Protein AF-A0A8C5C8S6-F1 (afdb_monomer_lite)

Secondary structure (DSSP, 8-state):
-EE-----SSS-GGGHHHHHHHHHHHTTTSEETTGGGGSSS--------

Organism: Gadus morhua (NCBI:txid8049)

Sequence (49 aa):
MHIYFCGSIRGGRQDVDIYQKIVRKLKTFGEVLTEHVSHSELRFGLGDC

InterPro domains:
  IPR051239 2'-Deoxynucleoside 5'-phosphate N-hydrolase [PTHR15364] (2-42)

Radius of gyration: 11.81 Å; chains: 1; bounding box: 23×34×26 Å

pLDDT: mean 74.07, std 14.54, range [44.25, 92.56]

Foldseek 3Di:
DEDEDDDDCPVDVPCLVVLQVVQVVVVVVHHYPPNVSSDNDPPPPPPDD

Structure (mmCIF, N/CA/C/O backbone):
data_AF-A0A8C5C8S6-F1
#
_entry.id   AF-A0A8C5C8S6-F1
#
loop_
_atom_site.group_PDB
_atom_site.id
_atom_site.type_symbol
_atom_site.label_atom_id
_atom_site.label_alt_id
_atom_site.label_comp_id
_atom_site.label_asym_id
_atom_site.label_entity_id
_atom_site.label_seq_id
_atom_site.pdbx_PDB_ins_code
_atom_site.Cartn_x
_atom_site.Cartn_y
_atom_site.Cartn_z
_atom_site.occupancy
_atom_site.B_iso_or_equiv
_atom_site.auth_seq_id
_atom_site.auth_comp_id
_atom_site.auth_asym_id
_atom_site.auth_atom_id
_atom_site.pdbx_PDB_model_num
ATOM 1 N N . MET A 1 1 ? -4.628 1.680 15.325 1.00 81.38 1 MET A N 1
ATOM 2 C CA . MET A 1 1 ? -3.498 0.797 14.960 1.00 81.38 1 MET A CA 1
ATOM 3 C C . MET A 1 1 ? -2.863 1.369 13.708 1.00 81.38 1 MET A C 1
ATOM 5 O O . MET A 1 1 ? -3.593 1.574 12.744 1.00 81.38 1 MET A O 1
ATOM 9 N N . HIS A 1 2 ? -1.557 1.630 13.733 1.00 87.44 2 HIS A N 1
ATOM 10 C CA . HIS A 1 2 ? -0.814 2.097 12.562 1.00 87.44 2 HIS A CA 1
ATOM 11 C C . HIS A 1 2 ? 0.073 0.968 12.038 1.00 87.44 2 HIS A C 1
ATOM 13 O O . HIS A 1 2 ? 0.717 0.270 12.821 1.00 87.44 2 HIS A O 1
ATOM 19 N N . ILE A 1 3 ? 0.071 0.768 10.724 1.00 86.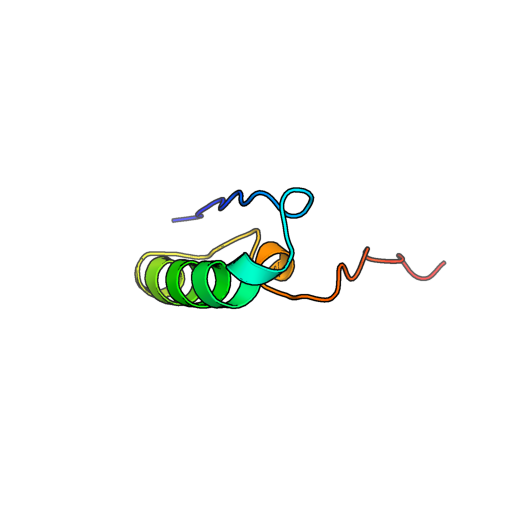38 3 ILE A N 1
ATOM 20 C CA . ILE A 1 3 ? 0.743 -0.335 10.040 1.00 86.38 3 ILE A CA 1
ATOM 21 C C . ILE A 1 3 ? 1.779 0.257 9.083 1.00 86.38 3 ILE A C 1
ATOM 23 O O . ILE A 1 3 ? 1.452 1.065 8.213 1.00 86.38 3 ILE A O 1
ATOM 27 N N . TYR A 1 4 ? 3.035 -0.164 9.236 1.00 88.1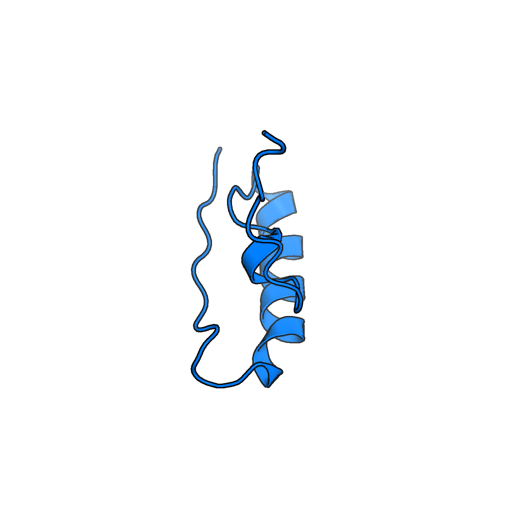9 4 TYR A N 1
ATOM 28 C CA . TYR A 1 4 ? 4.136 0.218 8.355 1.00 88.19 4 TYR A CA 1
ATOM 29 C C . TYR A 1 4 ? 4.473 -0.953 7.430 1.00 88.19 4 TYR A C 1
ATOM 31 O O . TYR A 1 4 ? 4.890 -2.015 7.891 1.00 88.19 4 TYR A O 1
ATOM 39 N N . PHE A 1 5 ? 4.244 -0.780 6.128 1.00 85.44 5 PHE A N 1
ATOM 40 C CA . PHE A 1 5 ? 4.472 -1.808 5.112 1.00 85.44 5 PHE A CA 1
ATOM 41 C C . PHE A 1 5 ? 5.710 -1.475 4.264 1.00 85.44 5 PHE A C 1
ATOM 43 O O . PHE A 1 5 ? 5.791 -0.383 3.698 1.00 85.44 5 PHE A O 1
ATOM 50 N N . CYS A 1 6 ? 6.648 -2.421 4.147 1.00 84.12 6 CYS A N 1
ATOM 51 C CA . CYS A 1 6 ? 7.876 -2.295 3.354 1.00 84.12 6 CYS A CA 1
ATOM 52 C C . CYS A 1 6 ? 7.888 -3.326 2.221 1.00 84.12 6 CYS A C 1
ATOM 54 O O . CYS A 1 6 ? 7.734 -4.519 2.477 1.00 84.12 6 CYS A O 1
ATOM 56 N N . GLY A 1 7 ? 8.128 -2.878 0.988 1.00 78.56 7 GLY A N 1
ATOM 57 C CA . GLY A 1 7 ? 8.282 -3.731 -0.194 1.00 78.56 7 GLY A CA 1
ATOM 58 C C . GLY A 1 7 ? 9.551 -3.379 -0.969 1.00 78.56 7 GLY A C 1
ATOM 59 O O . GLY A 1 7 ? 10.029 -2.244 -0.911 1.00 78.56 7 GLY A O 1
ATOM 60 N N . SER A 1 8 ? 10.114 -4.346 -1.693 1.00 76.62 8 SER A N 1
ATOM 61 C CA . SER A 1 8 ? 11.279 -4.109 -2.549 1.00 76.62 8 SER A CA 1
ATOM 62 C C . SER A 1 8 ? 10.850 -3.373 -3.817 1.00 76.62 8 SER A C 1
ATOM 64 O O . SER A 1 8 ? 10.281 -3.958 -4.728 1.00 76.62 8 SER A O 1
ATOM 66 N N . ILE A 1 9 ? 11.144 -2.075 -3.902 1.00 71.94 9 ILE A N 1
ATOM 67 C CA . ILE A 1 9 ? 10.806 -1.264 -5.088 1.00 71.94 9 ILE A CA 1
ATOM 68 C C . ILE A 1 9 ? 11.851 -1.447 -6.209 1.00 71.94 9 ILE A C 1
ATOM 70 O O . ILE A 1 9 ? 11.544 -1.327 -7.395 1.00 71.94 9 ILE A O 1
ATOM 74 N N . ARG A 1 10 ? 13.107 -1.746 -5.846 1.00 67.12 10 ARG A N 1
ATOM 75 C CA . ARG A 1 10 ? 14.254 -1.797 -6.775 1.00 67.12 10 ARG A CA 1
ATOM 76 C C . ARG A 1 10 ? 14.490 -3.163 -7.428 1.00 67.12 10 ARG A C 1
ATOM 78 O O . ARG A 1 10 ? 15.178 -3.208 -8.440 1.00 67.12 10 ARG A O 1
ATOM 85 N N . GLY A 1 11 ? 13.929 -4.244 -6.879 1.00 64.69 11 GLY A N 1
ATOM 86 C CA . GLY A 1 11 ? 14.089 -5.607 -7.410 1.00 64.69 11 GLY A CA 1
ATOM 87 C C . GLY A 1 11 ? 13.227 -5.924 -8.636 1.00 64.69 11 GLY A C 1
ATOM 88 O O . GLY A 1 11 ? 13.488 -6.899 -9.328 1.00 64.69 11 GLY A O 1
ATOM 89 N N . GLY A 1 12 ? 12.231 -5.088 -8.930 1.00 59.78 12 GLY A N 1
ATOM 90 C CA . GLY A 1 12 ? 11.338 -5.266 -10.066 1.00 59.78 12 GLY A CA 1
ATOM 91 C C . GLY A 1 12 ? 9.984 -4.644 -9.767 1.00 59.78 12 GLY A C 1
ATOM 92 O O . GLY A 1 12 ? 9.266 -5.082 -8.878 1.00 59.78 12 GLY A O 1
ATOM 93 N N . ARG A 1 13 ? 9.600 -3.628 -10.544 1.00 62.91 13 ARG A N 1
ATOM 94 C CA . ARG A 1 13 ? 8.283 -2.964 -10.459 1.00 62.91 13 ARG A CA 1
ATOM 95 C C . ARG A 1 13 ? 7.093 -3.884 -10.803 1.00 62.91 13 ARG A C 1
ATOM 97 O O . ARG A 1 13 ? 5.961 -3.420 -10.813 1.00 62.91 13 ARG A O 1
ATOM 104 N N . GLN A 1 14 ? 7.342 -5.165 -11.080 1.00 65.19 14 GLN A N 1
ATOM 105 C CA . GLN A 1 14 ? 6.325 -6.187 -11.338 1.00 65.19 14 GLN A CA 1
ATOM 106 C C . GLN A 1 14 ? 5.480 -6.515 -10.101 1.00 65.19 14 GLN A C 1
ATOM 108 O O . GLN A 1 14 ? 4.328 -6.908 -10.249 1.00 65.19 14 GLN A O 1
ATOM 113 N N . ASP A 1 15 ? 5.996 -6.278 -8.892 1.00 72.25 15 ASP A N 1
ATOM 114 C CA . ASP A 1 15 ? 5.280 -6.623 -7.658 1.00 72.25 15 ASP A CA 1
ATOM 115 C C . ASP A 1 15 ? 4.326 -5.525 -7.162 1.00 72.25 15 ASP A C 1
ATOM 117 O O . ASP A 1 15 ? 3.660 -5.702 -6.140 1.00 72.25 15 ASP A O 1
ATOM 121 N N . VAL A 1 16 ? 4.207 -4.399 -7.878 1.00 79.19 16 VAL A N 1
ATOM 122 C CA . VAL A 1 16 ? 3.322 -3.287 -7.484 1.00 79.19 16 VAL A CA 1
ATOM 123 C C . VAL A 1 16 ? 1.874 -3.762 -7.318 1.00 79.19 16 VAL A C 1
ATOM 125 O O . VAL A 1 16 ? 1.227 -3.422 -6.326 1.00 79.19 16 VAL A O 1
ATOM 128 N N . ASP A 1 17 ? 1.387 -4.623 -8.211 1.00 82.25 17 ASP A N 1
ATOM 129 C CA . ASP A 1 17 ? 0.035 -5.188 -8.126 1.00 82.25 17 ASP A CA 1
ATOM 130 C C . ASP A 1 17 ? -0.159 -6.061 -6.875 1.00 82.25 17 ASP A C 1
ATOM 132 O O . ASP A 1 17 ? -1.236 -6.086 -6.267 1.00 82.25 17 ASP A O 1
ATOM 136 N N . ILE A 1 18 ? 0.892 -6.772 -6.457 1.00 84.31 18 ILE A N 1
ATOM 137 C CA . ILE A 1 18 ? 0.895 -7.588 -5.239 1.00 84.31 18 ILE A CA 1
ATOM 138 C C . ILE A 1 18 ? 0.889 -6.672 -4.011 1.00 84.31 18 ILE A C 1
ATOM 140 O O . ILE A 1 18 ? 0.082 -6.869 -3.099 1.00 84.31 18 ILE A O 1
ATOM 144 N N . TYR A 1 19 ? 1.714 -5.623 -4.007 1.00 86.31 19 TYR A N 1
ATOM 145 C CA . TYR A 1 19 ? 1.755 -4.636 -2.927 1.00 86.31 19 TYR A CA 1
ATOM 146 C C . TYR A 1 19 ? 0.416 -3.919 -2.758 1.00 86.31 19 TYR A C 1
ATOM 148 O O . TYR A 1 19 ? -0.045 -3.763 -1.627 1.00 86.31 19 TYR A O 1
ATOM 156 N N . GLN A 1 20 ? -0.274 -3.577 -3.849 1.00 85.06 20 GLN A N 1
ATOM 157 C CA . GLN A 1 20 ? -1.617 -2.994 -3.777 1.00 85.06 20 GLN A CA 1
ATOM 158 C C . GLN A 1 20 ? -2.627 -3.935 -3.117 1.00 85.06 20 GLN A C 1
ATOM 160 O O . GLN A 1 20 ? -3.418 -3.500 -2.275 1.00 85.06 20 GLN A O 1
ATOM 165 N N . LYS A 1 21 ? -2.603 -5.230 -3.455 1.00 88.50 21 LYS A N 1
ATOM 166 C CA . LYS A 1 21 ? -3.486 -6.228 -2.825 1.00 88.50 21 LYS A CA 1
ATOM 167 C C . LYS A 1 21 ? -3.210 -6.352 -1.325 1.00 88.50 21 LYS A C 1
ATOM 169 O O . LYS A 1 21 ? -4.157 -6.390 -0.538 1.00 88.50 21 LYS A O 1
ATOM 174 N N . ILE A 1 22 ? -1.938 -6.364 -0.928 1.00 88.31 22 ILE A N 1
ATOM 175 C CA . ILE A 1 22 ? -1.530 -6.460 0.479 1.00 88.31 22 ILE A CA 1
ATOM 176 C C . ILE A 1 22 ? -1.943 -5.204 1.253 1.00 88.31 22 ILE A C 1
ATOM 178 O O . ILE A 1 22 ? -2.613 -5.318 2.278 1.00 88.31 22 ILE A O 1
ATOM 182 N N . VAL A 1 23 ? -1.630 -4.009 0.745 1.00 87.50 23 VAL A N 1
ATOM 183 C CA . VAL A 1 23 ? -1.995 -2.734 1.387 1.00 87.50 23 VAL A CA 1
ATOM 184 C C . VAL A 1 23 ? -3.511 -2.607 1.539 1.00 87.50 23 VAL A C 1
ATOM 186 O O . VAL A 1 23 ? -3.981 -2.237 2.614 1.00 87.50 23 VAL A O 1
ATOM 189 N N . ARG A 1 24 ? -4.301 -2.984 0.521 1.00 89.25 24 ARG A N 1
ATOM 190 C CA . ARG A 1 24 ? -5.774 -3.003 0.624 1.00 89.25 24 ARG A CA 1
ATOM 191 C C . ARG A 1 24 ? -6.265 -3.922 1.735 1.00 89.25 24 ARG A C 1
ATOM 193 O O . ARG A 1 24 ? -7.207 -3.567 2.437 1.00 89.25 24 ARG A O 1
ATOM 200 N N . LYS A 1 25 ? -5.630 -5.082 1.913 1.00 91.31 25 LYS A N 1
ATOM 201 C CA . LYS A 1 25 ? -5.983 -6.000 2.997 1.00 91.31 25 LYS A CA 1
ATOM 202 C C . LYS A 1 25 ? -5.570 -5.443 4.360 1.00 91.31 25 LYS A C 1
ATOM 204 O O . LYS A 1 25 ? -6.347 -5.535 5.295 1.00 91.31 25 LYS A O 1
ATOM 209 N N . LEU A 1 26 ? -4.397 -4.825 4.477 1.00 89.19 26 LEU A N 1
ATOM 210 C CA . LEU A 1 26 ? -3.926 -4.222 5.729 1.00 89.19 26 LEU A CA 1
ATOM 211 C C . LEU A 1 26 ? -4.784 -3.027 6.165 1.00 89.19 26 LEU A C 1
ATOM 213 O O . LEU A 1 26 ? -5.048 -2.880 7.357 1.00 89.19 26 LEU A O 1
ATO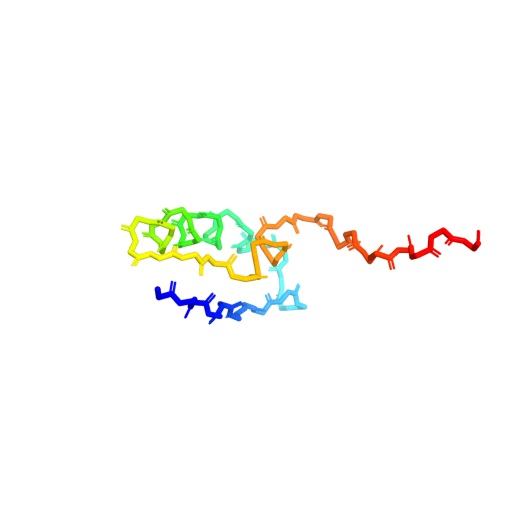M 217 N N . LYS A 1 27 ? -5.310 -2.249 5.210 1.00 87.38 27 LYS A N 1
ATOM 218 C CA . LYS A 1 27 ? -6.245 -1.144 5.476 1.00 87.38 27 LYS A CA 1
ATOM 219 C C . LYS A 1 27 ? -7.519 -1.578 6.213 1.00 87.38 27 LYS A C 1
ATOM 221 O O . LYS A 1 27 ? -8.125 -0.757 6.890 1.00 87.38 27 LYS A O 1
ATOM 226 N N . THR A 1 28 ? -7.922 -2.852 6.140 1.00 92.56 28 THR A N 1
ATOM 227 C CA . THR A 1 28 ? -9.078 -3.343 6.916 1.00 92.56 28 THR A CA 1
ATOM 228 C C . THR A 1 28 ? -8.762 -3.562 8.397 1.00 92.56 28 THR A C 1
ATOM 230 O O . THR A 1 28 ? -9.682 -3.722 9.189 1.00 92.56 28 THR A O 1
ATOM 233 N N . PHE A 1 29 ? -7.481 -3.604 8.775 1.00 89.44 29 PHE A N 1
ATOM 234 C CA . PHE A 1 29 ? -7.026 -3.838 10.151 1.00 89.44 29 PHE A CA 1
ATOM 235 C C . PHE A 1 29 ? -6.502 -2.569 10.836 1.00 89.44 29 PHE A C 1
ATOM 237 O O . PHE A 1 29 ? -6.404 -2.524 12.063 1.00 89.44 29 PHE A O 1
ATOM 244 N N . GLY A 1 30 ? -6.149 -1.539 10.068 1.00 87.81 30 GLY A N 1
ATOM 245 C CA . GLY A 1 30 ? -5.616 -0.290 10.593 1.00 87.81 30 GLY A CA 1
ATOM 246 C C . GLY A 1 30 ? -5.173 0.666 9.495 1.00 87.81 30 GLY A C 1
ATOM 247 O O . GLY A 1 30 ? -5.301 0.390 8.305 1.00 87.81 30 GLY A O 1
ATOM 248 N N . 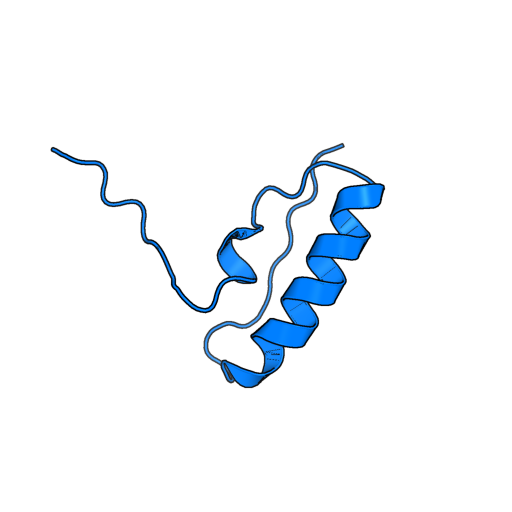GLU A 1 31 ? -4.633 1.803 9.904 1.00 88.25 31 GLU A N 1
ATOM 249 C CA . GLU A 1 31 ? -4.132 2.824 8.989 1.00 88.25 31 GLU A CA 1
ATOM 250 C C . GLU A 1 31 ? -2.745 2.429 8.464 1.00 88.25 31 GLU A C 1
ATOM 252 O O . GLU A 1 31 ? -1.840 2.159 9.254 1.00 88.25 31 GLU A O 1
ATOM 257 N N . VAL A 1 32 ? -2.566 2.382 7.140 1.00 88.38 32 VAL A N 1
ATOM 258 C CA . VAL A 1 32 ? -1.279 2.044 6.513 1.00 88.38 32 VAL A CA 1
ATOM 259 C C . VAL A 1 32 ? -0.526 3.325 6.171 1.00 88.38 32 VAL A C 1
ATOM 261 O O . VAL A 1 32 ? -0.942 4.063 5.284 1.00 88.38 32 VAL A O 1
ATOM 264 N N . LEU A 1 33 ? 0.609 3.557 6.831 1.00 83.62 33 LEU A N 1
ATOM 265 C CA . LEU A 1 33 ? 1.380 4.805 6.719 1.00 83.62 33 LEU A CA 1
ATOM 266 C C . LEU A 1 33 ? 2.181 4.924 5.408 1.00 83.62 33 LEU A C 1
ATOM 268 O O . LEU A 1 33 ? 2.636 6.004 5.042 1.00 83.62 33 LEU A O 1
ATOM 272 N N . THR A 1 34 ? 2.380 3.812 4.700 1.00 77.88 34 THR A N 1
ATOM 273 C CA . THR A 1 34 ? 3.264 3.713 3.526 1.00 77.88 34 THR A CA 1
ATOM 274 C C . THR A 1 34 ? 2.536 3.252 2.267 1.00 77.88 34 THR A C 1
ATOM 276 O O . THR A 1 34 ? 3.098 2.541 1.435 1.00 77.88 34 THR A O 1
ATOM 279 N N . GLU A 1 35 ? 1.282 3.671 2.078 1.00 70.69 35 GLU A N 1
ATOM 280 C CA . GLU A 1 35 ? 0.503 3.292 0.889 1.00 70.69 35 GLU A CA 1
ATOM 281 C C . GLU A 1 35 ? 1.190 3.664 -0.439 1.00 70.69 35 GLU A C 1
ATOM 283 O O . GLU A 1 35 ? 1.076 2.937 -1.425 1.00 70.69 35 GLU A O 1
ATOM 288 N N . HIS A 1 36 ? 2.000 4.722 -0.432 1.00 71.94 36 HIS A N 1
ATOM 289 C CA . HIS A 1 36 ? 2.800 5.201 -1.560 1.00 71.94 36 HIS A CA 1
ATOM 290 C C . HIS A 1 36 ? 3.767 4.151 -2.132 1.00 71.94 36 HIS A C 1
ATOM 292 O O . HIS A 1 36 ? 4.085 4.198 -3.314 1.00 71.94 36 HIS A O 1
ATOM 298 N N . VAL A 1 37 ? 4.190 3.159 -1.338 1.00 68.94 37 VAL A N 1
ATOM 299 C CA . VAL A 1 37 ? 5.042 2.041 -1.801 1.00 68.94 37 VAL A CA 1
ATOM 300 C C . VAL A 1 37 ? 4.306 1.143 -2.803 1.00 68.94 37 VAL A C 1
ATOM 302 O O . VAL A 1 37 ? 4.932 0.474 -3.621 1.00 68.94 37 VAL A O 1
ATOM 305 N N . SER A 1 38 ? 2.971 1.144 -2.765 1.00 62.47 38 SER A N 1
ATOM 306 C CA . SER A 1 38 ? 2.115 0.414 -3.706 1.00 62.47 38 SER A CA 1
ATOM 307 C C . SER A 1 38 ? 1.707 1.234 -4.941 1.00 62.47 38 SER A C 1
ATOM 309 O O . SER A 1 38 ? 0.947 0.749 -5.781 1.00 62.47 38 SER A O 1
ATOM 311 N N . HIS A 1 39 ? 2.199 2.470 -5.076 1.00 65.38 39 HIS A N 1
ATOM 312 C CA . HIS A 1 39 ? 2.032 3.280 -6.279 1.00 65.38 39 HIS A CA 1
ATOM 313 C C . HIS A 1 39 ? 3.302 3.209 -7.134 1.00 65.38 39 HIS A C 1
ATOM 315 O O . HIS A 1 39 ? 4.417 3.367 -6.646 1.00 65.38 39 HIS A O 1
ATOM 321 N N . SE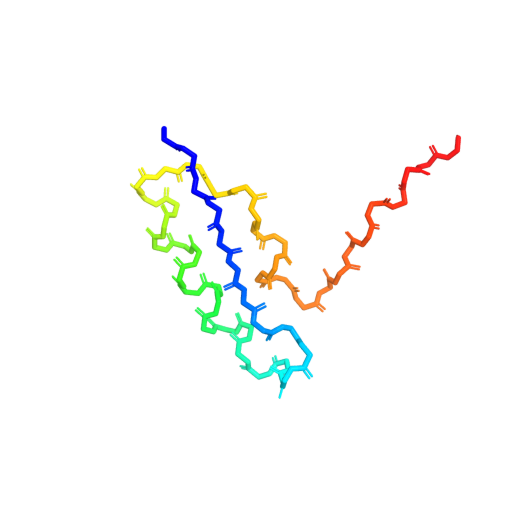R A 1 40 ? 3.129 2.985 -8.438 1.00 59.03 40 SER A N 1
ATOM 322 C CA . SER A 1 40 ? 4.231 2.948 -9.412 1.00 59.03 40 SER A CA 1
ATOM 323 C C . SER A 1 40 ? 4.972 4.285 -9.524 1.00 59.03 40 SER A C 1
ATOM 325 O O . SER A 1 40 ? 6.124 4.323 -9.962 1.00 59.03 40 SER A O 1
ATOM 327 N N . GLU A 1 41 ? 4.309 5.374 -9.134 1.00 54.94 41 GLU A N 1
ATOM 328 C CA . GLU A 1 41 ? 4.885 6.704 -9.007 1.00 54.94 41 GLU A CA 1
ATOM 329 C C . GLU A 1 41 ? 5.392 6.915 -7.581 1.00 54.94 41 GLU A C 1
ATOM 331 O O . GLU A 1 41 ? 4.622 7.136 -6.646 1.00 54.94 41 GLU A O 1
ATOM 336 N N . LEU A 1 42 ? 6.716 6.925 -7.430 1.00 55.91 42 LEU A N 1
ATOM 337 C CA . LEU A 1 42 ? 7.362 7.620 -6.324 1.00 55.91 42 LEU A CA 1
ATOM 338 C C . LEU A 1 42 ? 7.065 9.118 -6.489 1.00 55.91 42 LEU A C 1
ATOM 340 O O . LEU A 1 42 ? 7.883 9.858 -7.035 1.00 55.91 42 LEU A O 1
ATOM 344 N N . ARG A 1 43 ? 5.904 9.586 -6.013 1.00 49.88 43 ARG A N 1
ATOM 345 C CA . ARG A 1 43 ? 5.755 10.997 -5.645 1.00 49.88 43 ARG A CA 1
ATOM 346 C C . ARG A 1 43 ? 6.643 11.204 -4.428 1.00 49.88 43 ARG A C 1
ATOM 348 O O . ARG A 1 43 ? 6.208 11.080 -3.288 1.00 49.88 43 ARG A O 1
ATOM 355 N N . PHE A 1 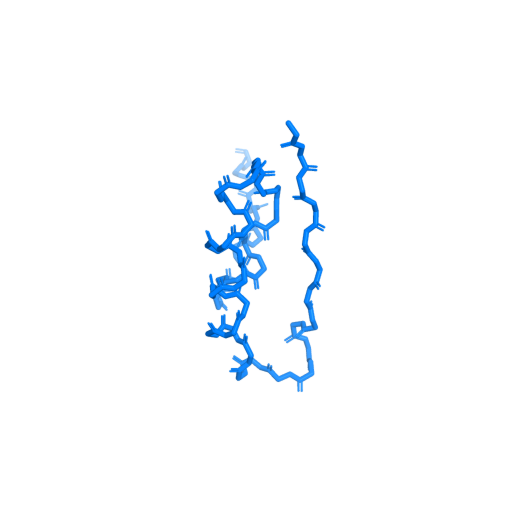44 ? 7.921 11.477 -4.683 1.00 50.25 44 PHE A N 1
ATOM 356 C CA . PHE A 1 44 ? 8.701 12.260 -3.743 1.00 50.25 44 PHE A CA 1
ATOM 357 C C . PHE A 1 44 ? 7.882 13.521 -3.504 1.00 50.25 44 PHE A C 1
ATOM 359 O O . PHE A 1 44 ? 7.577 14.240 -4.456 1.00 50.25 44 PHE A O 1
ATOM 366 N N . GLY A 1 45 ? 7.443 13.726 -2.264 1.00 51.12 45 GLY A N 1
ATOM 367 C CA . GLY A 1 45 ? 6.893 15.000 -1.844 1.00 51.12 45 GLY A CA 1
ATOM 368 C C . GLY A 1 45 ? 7.959 16.056 -2.085 1.00 51.12 45 GLY A C 1
ATOM 369 O O . GLY A 1 45 ? 8.833 16.259 -1.247 1.00 51.12 45 GLY A O 1
ATOM 370 N N . LEU A 1 46 ? 7.918 16.680 -3.261 1.00 49.28 46 LEU A N 1
ATOM 371 C CA . LEU A 1 46 ? 8.424 18.021 -3.441 1.00 49.28 46 LEU A CA 1
ATOM 372 C C . LEU A 1 46 ? 7.538 18.859 -2.528 1.00 49.28 46 LEU A C 1
ATOM 374 O O . LEU A 1 46 ? 6.372 19.097 -2.828 1.00 49.28 46 LEU A O 1
ATOM 378 N N . GLY A 1 47 ? 8.072 19.172 -1.348 1.00 51.81 47 GLY A N 1
ATOM 379 C CA . GLY A 1 47 ? 7.650 20.361 -0.640 1.00 51.81 47 GLY A CA 1
ATOM 380 C C . GLY A 1 47 ? 7.845 21.507 -1.614 1.00 51.81 47 GLY A C 1
ATOM 381 O O . GLY A 1 47 ? 8.979 21.815 -1.984 1.00 51.81 47 GLY A O 1
ATOM 382 N N . ASP A 1 48 ? 6.725 22.030 -2.097 1.00 44.25 48 ASP A N 1
ATOM 383 C CA . ASP A 1 48 ? 6.667 23.317 -2.758 1.00 44.25 48 ASP A CA 1
ATOM 384 C C . ASP A 1 48 ? 7.364 24.340 -1.845 1.00 44.25 48 ASP A C 1
ATOM 386 O O . ASP A 1 48 ? 7.143 24.359 -0.630 1.00 44.25 48 ASP A O 1
ATOM 390 N N . CYS A 1 49 ? 8.291 25.084 -2.445 1.00 45.09 49 CYS A N 1
ATOM 391 C CA . CYS A 1 49 ? 9.121 26.115 -1.832 1.00 45.09 49 CYS A CA 1
ATOM 392 C C . CYS A 1 49 ? 8.291 27.243 -1.211 1.00 45.09 49 CYS A C 1
ATOM 394 O O . CYS A 1 49 ? 7.265 27.617 -1.826 1.00 45.09 49 CYS A O 1
#